Protein AF-A0A955B2U8-F1 (afdb_monomer_lite)

Structure (mmCIF, N/CA/C/O backbone):
data_AF-A0A955B2U8-F1
#
_entry.id   AF-A0A955B2U8-F1
#
loop_
_atom_site.group_PDB
_atom_site.id
_atom_site.type_symbol
_atom_site.label_atom_id
_atom_site.label_alt_id
_atom_site.label_comp_id
_atom_site.label_asym_id
_atom_site.label_entity_id
_atom_site.label_seq_id
_atom_site.pdbx_PDB_ins_code
_atom_site.Cartn_x
_atom_site.Cartn_y
_atom_site.Cartn_z
_atom_site.occupancy
_atom_site.B_iso_or_equiv
_atom_site.auth_seq_id
_atom_site.auth_comp_id
_atom_site.auth_asym_id
_atom_site.auth_atom_id
_atom_site.pdbx_PDB_model_num
ATOM 1 N N . MET A 1 1 ? 12.996 -52.807 93.789 1.00 45.84 1 MET A N 1
ATOM 2 C CA . MET A 1 1 ? 12.465 -53.012 92.423 1.00 45.84 1 MET A CA 1
ATOM 3 C C . MET A 1 1 ? 12.758 -51.736 91.636 1.00 45.84 1 MET A C 1
ATOM 5 O O . MET A 1 1 ? 12.166 -50.708 91.927 1.00 45.84 1 MET A O 1
ATOM 9 N N . VAL A 1 2 ? 13.790 -51.745 90.786 1.00 46.75 2 VAL A N 1
ATOM 10 C CA . VAL A 1 2 ? 14.327 -50.540 90.120 1.00 46.75 2 VAL A CA 1
ATOM 11 C C . VAL A 1 2 ? 13.571 -50.308 88.811 1.00 46.75 2 VAL A C 1
ATOM 13 O O . VAL A 1 2 ? 13.627 -51.140 87.909 1.00 46.75 2 VAL A O 1
ATOM 16 N N . VAL A 1 3 ? 12.854 -49.189 88.710 1.00 49.88 3 VAL A N 1
ATOM 17 C CA . VAL A 1 3 ? 12.154 -48.771 87.487 1.00 49.88 3 VAL A CA 1
ATOM 18 C C . VAL A 1 3 ? 13.165 -48.093 86.555 1.00 49.88 3 VAL A C 1
ATOM 20 O O . VAL A 1 3 ? 13.771 -47.087 86.912 1.00 49.88 3 VAL A O 1
ATOM 23 N N . LYS A 1 4 ? 13.377 -48.662 85.362 1.00 47.41 4 LYS A N 1
ATOM 24 C CA . LYS A 1 4 ? 14.208 -48.076 84.296 1.00 47.41 4 LYS A CA 1
ATOM 25 C C . LYS A 1 4 ? 13.538 -46.816 83.734 1.00 47.41 4 LYS A C 1
ATOM 27 O O . LYS A 1 4 ? 12.459 -46.898 83.152 1.00 47.41 4 LYS A O 1
ATOM 32 N N . SER A 1 5 ? 14.218 -45.677 83.837 1.00 53.38 5 SER A N 1
ATOM 33 C CA . SER A 1 5 ? 13.839 -44.421 83.184 1.00 53.38 5 SER A CA 1
ATOM 34 C C . SER A 1 5 ? 13.936 -44.548 81.660 1.00 53.38 5 SER A C 1
ATOM 36 O O . SER A 1 5 ? 15.003 -44.832 81.114 1.00 53.38 5 SER A O 1
ATOM 38 N N . ARG A 1 6 ? 12.817 -44.342 80.958 1.00 55.38 6 ARG A N 1
ATOM 39 C CA . ARG A 1 6 ? 12.753 -44.337 79.491 1.00 55.38 6 ARG A CA 1
ATOM 40 C C . ARG A 1 6 ? 13.184 -42.952 78.987 1.00 55.38 6 ARG A C 1
ATOM 42 O O . ARG A 1 6 ? 12.561 -41.947 79.312 1.00 55.38 6 ARG A O 1
ATOM 49 N N . LYS A 1 7 ? 14.282 -42.905 78.231 1.00 48.78 7 LYS A N 1
ATOM 50 C CA . LYS A 1 7 ? 14.848 -41.694 77.618 1.00 48.78 7 LYS A CA 1
ATOM 51 C C . LYS A 1 7 ? 13.884 -41.193 76.533 1.00 48.78 7 LYS A C 1
ATOM 53 O O . LYS A 1 7 ? 13.610 -41.916 75.581 1.00 48.78 7 LYS A O 1
ATOM 58 N N . VAL A 1 8 ? 13.339 -39.990 76.701 1.00 57.66 8 VAL A N 1
ATOM 59 C CA . VAL A 1 8 ? 12.491 -39.332 75.696 1.00 57.66 8 VAL A CA 1
ATOM 60 C C . VAL A 1 8 ? 13.412 -38.688 74.660 1.00 57.66 8 VAL A C 1
ATOM 62 O O . VAL A 1 8 ? 14.035 -37.658 74.915 1.00 57.66 8 VAL A O 1
ATOM 65 N N . GLU A 1 9 ? 13.546 -39.338 73.508 1.00 54.94 9 GLU A N 1
ATOM 66 C CA . GLU A 1 9 ? 14.265 -38.825 72.343 1.00 54.94 9 GLU A CA 1
ATOM 67 C C . GLU A 1 9 ? 13.464 -37.660 71.737 1.00 54.94 9 GLU A C 1
ATOM 69 O O . GLU A 1 9 ? 12.376 -37.846 71.192 1.00 54.94 9 GLU A O 1
ATOM 74 N N . ARG A 1 10 ? 13.974 -36.431 71.873 1.00 56.09 10 ARG A N 1
ATOM 75 C CA . ARG A 1 10 ? 13.400 -35.243 71.226 1.00 56.09 10 ARG A CA 1
ATOM 76 C C . ARG A 1 10 ? 13.630 -35.334 69.717 1.00 56.09 10 ARG A C 1
ATOM 78 O O . ARG A 1 10 ? 14.731 -35.055 69.244 1.00 56.09 10 ARG A O 1
ATOM 85 N N . GLN A 1 11 ? 12.589 -35.670 68.961 1.00 56.09 11 GLN A N 1
ATOM 86 C CA . GLN A 1 11 ? 12.578 -35.493 67.510 1.00 56.09 11 GLN A CA 1
ATOM 87 C C . GLN A 1 11 ? 12.687 -33.997 67.178 1.00 56.09 11 GLN A C 1
ATOM 89 O O . GLN A 1 11 ? 11.869 -33.185 67.610 1.00 56.09 11 GLN A O 1
ATOM 94 N N . ARG A 1 12 ? 13.732 -33.625 66.433 1.00 60.53 12 ARG A N 1
ATOM 95 C CA . ARG A 1 12 ? 13.898 -32.279 65.871 1.00 60.53 12 ARG A CA 1
ATOM 96 C C . ARG A 1 12 ? 12.931 -32.125 64.690 1.00 60.53 12 ARG A C 1
ATOM 98 O O . ARG A 1 12 ? 12.912 -33.018 63.843 1.00 60.53 12 ARG A O 1
ATOM 105 N N . PRO A 1 13 ? 12.157 -31.033 64.581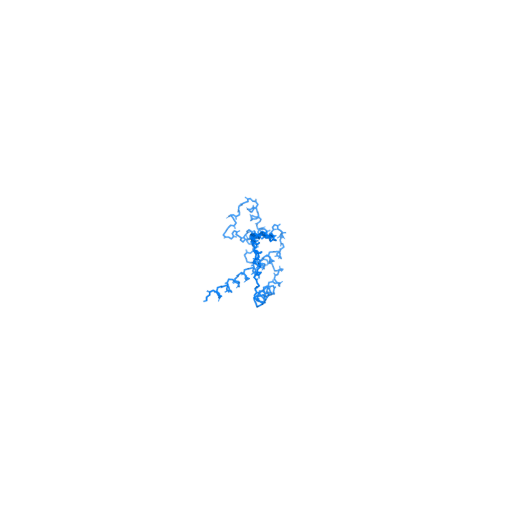 1.00 48.94 13 PRO A N 1
ATOM 106 C CA . PRO A 1 13 ? 11.335 -30.814 63.402 1.00 48.94 13 PRO A CA 1
ATOM 107 C C . PRO A 1 13 ? 12.254 -30.513 62.213 1.00 48.94 13 PRO A C 1
ATOM 109 O O . PRO A 1 13 ? 13.027 -29.556 62.231 1.00 48.94 13 PRO A O 1
ATOM 112 N N . GLY A 1 14 ? 12.202 -31.379 61.201 1.00 54.19 14 GLY A N 1
ATOM 113 C CA . GLY A 1 14 ? 12.894 -31.185 59.935 1.00 54.19 14 GLY A CA 1
ATOM 114 C C . GLY A 1 14 ? 12.415 -29.905 59.258 1.00 54.19 14 GLY A C 1
ATOM 115 O O . GLY A 1 14 ? 11.215 -29.645 59.168 1.00 54.19 14 GLY A O 1
ATOM 116 N N . HIS A 1 15 ? 13.368 -29.105 58.790 1.00 54.88 15 HIS A N 1
ATOM 117 C CA . HIS A 1 15 ? 13.131 -27.971 57.909 1.00 54.88 15 HIS A CA 1
ATOM 118 C C . HIS A 1 15 ? 12.404 -28.478 56.650 1.00 54.88 15 HIS A C 1
ATOM 120 O O . HIS A 1 15 ? 13.027 -29.045 55.754 1.00 54.88 15 HIS A O 1
ATOM 126 N N . ARG A 1 16 ? 11.076 -28.308 56.579 1.00 57.94 16 ARG A N 1
ATOM 127 C CA . ARG A 1 16 ? 10.364 -28.342 55.298 1.00 57.94 16 ARG A CA 1
ATOM 128 C C . ARG A 1 16 ? 10.832 -27.117 54.527 1.00 57.94 16 ARG A C 1
ATOM 130 O O . ARG A 1 16 ? 10.353 -26.016 54.779 1.00 57.94 16 ARG A O 1
ATOM 137 N N . GLN A 1 17 ? 11.791 -27.304 53.627 1.00 60.09 17 GLN A N 1
ATOM 138 C CA . GLN A 1 17 ? 11.981 -26.365 52.533 1.00 60.09 17 GLN A CA 1
ATOM 139 C C . GLN A 1 17 ? 10.663 -26.353 51.759 1.00 60.09 17 GLN A C 1
ATOM 141 O O . GLN A 1 17 ? 10.287 -27.359 51.159 1.00 60.09 17 GLN A O 1
ATOM 146 N N . ALA A 1 18 ? 9.917 -25.255 51.864 1.00 60.12 18 ALA A N 1
ATOM 147 C CA . ALA A 1 18 ? 8.825 -24.988 50.950 1.00 60.12 18 ALA A CA 1
ATOM 148 C C . ALA A 1 18 ? 9.445 -24.944 49.551 1.00 60.12 18 ALA A C 1
ATOM 150 O O . ALA A 1 18 ? 10.296 -24.094 49.279 1.00 60.12 18 ALA A O 1
ATOM 151 N N . SER A 1 19 ? 9.094 -25.907 48.698 1.00 60.94 19 SER A N 1
ATOM 152 C CA . SER A 1 19 ? 9.347 -25.769 47.270 1.00 60.94 19 SER A CA 1
ATOM 153 C C . SER A 1 19 ? 8.713 -24.446 46.841 1.00 60.94 19 SER A C 1
ATOM 155 O O . SER A 1 19 ? 7.552 -24.229 47.191 1.00 60.94 19 SER A O 1
ATOM 157 N N . PRO A 1 20 ? 9.447 -23.539 46.174 1.00 62.16 20 PRO A N 1
ATOM 158 C CA . PRO A 1 20 ? 8.830 -22.333 45.650 1.00 62.16 20 PRO A CA 1
ATOM 159 C C . PRO A 1 20 ? 7.690 -22.767 44.731 1.00 62.16 20 PRO A C 1
ATOM 161 O O . PRO A 1 20 ? 7.882 -23.661 43.900 1.00 62.16 20 PRO A O 1
ATOM 164 N N . ASP A 1 21 ? 6.507 -22.189 44.944 1.00 67.38 21 ASP A N 1
ATOM 165 C CA . ASP A 1 21 ? 5.344 -22.432 44.098 1.00 67.38 21 ASP A CA 1
ATOM 166 C C . ASP A 1 21 ? 5.767 -22.298 42.627 1.00 67.38 21 ASP A C 1
ATOM 168 O O . ASP A 1 21 ? 6.588 -21.423 42.312 1.00 67.38 21 ASP A O 1
ATOM 172 N N . PRO A 1 22 ? 5.272 -23.162 41.719 1.00 63.59 22 PRO A N 1
ATOM 173 C CA . PRO A 1 22 ? 5.552 -23.010 40.303 1.00 63.59 22 PRO A CA 1
ATOM 174 C C . PRO A 1 22 ? 5.171 -21.583 39.929 1.00 63.59 22 PRO A C 1
ATOM 176 O O . PRO A 1 22 ? 4.014 -21.204 40.089 1.00 63.59 22 PRO A O 1
ATOM 179 N N . VAL A 1 23 ? 6.154 -20.790 39.494 1.00 64.75 23 VAL A N 1
ATOM 180 C CA . VAL A 1 23 ? 5.918 -19.461 38.935 1.00 64.75 23 VAL A CA 1
ATOM 181 C C . VAL A 1 23 ? 4.896 -19.672 37.835 1.00 64.75 23 VAL A C 1
ATOM 183 O O . VAL A 1 23 ? 5.213 -20.260 36.799 1.00 64.75 23 VAL A O 1
ATOM 186 N N . GLU A 1 24 ? 3.653 -19.294 38.117 1.00 62.84 24 GLU A N 1
ATOM 187 C CA . GLU A 1 24 ? 2.554 -19.376 37.179 1.00 62.84 24 GLU A CA 1
ATOM 188 C C . GLU A 1 24 ? 2.995 -18.522 35.997 1.00 62.84 24 GLU A C 1
ATOM 190 O O . GLU A 1 24 ? 3.103 -17.298 36.092 1.00 62.84 24 GLU A O 1
ATOM 195 N N . VAL A 1 25 ? 3.417 -19.191 34.923 1.00 65.00 25 VAL A N 1
ATOM 196 C CA . VAL A 1 25 ? 3.854 -18.539 33.697 1.00 65.00 25 VAL A CA 1
ATOM 197 C C . VAL A 1 25 ? 2.609 -17.841 33.193 1.00 65.00 25 VAL A C 1
ATOM 199 O O . VAL A 1 25 ? 1.753 -18.490 32.595 1.00 65.00 25 VAL A O 1
ATOM 202 N N . VAL A 1 26 ? 2.482 -16.553 33.534 1.00 64.19 26 VAL A N 1
ATOM 203 C CA . VAL A 1 26 ? 1.370 -15.681 33.163 1.00 64.19 26 VAL A CA 1
ATOM 204 C C . VAL A 1 26 ? 1.136 -15.913 31.685 1.00 64.19 26 VAL A C 1
ATOM 206 O O . VAL A 1 26 ? 1.956 -15.536 30.843 1.00 64.19 26 VAL A O 1
ATOM 209 N N . GLY A 1 27 ? 0.067 -16.655 31.394 1.00 55.91 27 GLY A N 1
ATOM 210 C CA . GLY A 1 27 ? -0.223 -17.117 30.055 1.00 55.91 27 GLY A CA 1
ATOM 211 C C . GLY A 1 27 ? -0.245 -15.904 29.145 1.00 55.91 27 GLY A C 1
ATOM 212 O O . GLY A 1 27 ? -0.937 -14.928 29.430 1.00 55.91 27 GLY A O 1
ATOM 213 N N . SER A 1 28 ? 0.545 -15.959 28.073 1.00 59.97 28 SER A N 1
ATOM 214 C CA . SER A 1 28 ? 0.498 -15.000 26.975 1.00 59.97 28 SER A CA 1
ATOM 215 C C . SER A 1 28 ? -0.934 -14.966 26.438 1.00 59.97 28 SER A C 1
ATOM 217 O O . SER A 1 28 ? -1.325 -15.761 25.580 1.00 59.97 28 SER A O 1
ATOM 219 N N . ALA A 1 29 ? -1.756 -14.086 27.004 1.00 59.84 29 ALA A N 1
ATOM 220 C CA . ALA A 1 29 ? -3.099 -13.845 26.531 1.00 59.84 29 ALA A CA 1
ATOM 221 C C . ALA A 1 29 ? -2.949 -13.212 25.150 1.00 59.84 29 ALA A C 1
ATOM 223 O O . ALA A 1 29 ? -2.589 -12.040 25.021 1.00 59.84 29 ALA A O 1
ATOM 224 N N . LYS A 1 30 ? -3.164 -14.010 24.097 1.00 57.62 30 LYS A N 1
ATOM 225 C CA . LYS A 1 30 ? -3.216 -13.490 22.731 1.00 57.62 30 LYS A CA 1
ATOM 226 C C . LYS A 1 30 ? -4.255 -12.368 22.723 1.00 57.62 30 LYS A C 1
ATOM 228 O O . LYS A 1 30 ? -5.380 -12.622 23.159 1.00 57.62 30 LYS A O 1
ATOM 233 N N . PRO A 1 31 ? -3.925 -11.157 22.248 1.00 58.62 31 PRO A N 1
ATOM 234 C CA . PRO A 1 31 ? -4.892 -10.073 22.209 1.00 58.62 31 PRO A CA 1
ATOM 235 C C . PRO A 1 31 ? -6.039 -10.484 21.282 1.00 58.62 31 PRO A C 1
ATOM 237 O O . PRO A 1 31 ? -5.912 -10.468 20.057 1.00 58.62 31 PRO A O 1
ATOM 240 N N . HIS A 1 32 ? -7.159 -10.911 21.863 1.00 66.25 32 HIS A N 1
ATOM 241 C CA . HIS A 1 32 ? -8.346 -11.268 21.105 1.00 66.25 32 HIS A CA 1
ATOM 242 C C . HIS A 1 32 ? -9.058 -9.970 20.733 1.00 66.25 32 HIS A C 1
ATOM 244 O O . HIS A 1 32 ? -9.784 -9.382 21.535 1.00 66.25 32 HIS A O 1
ATOM 250 N N . ARG A 1 33 ? -8.798 -9.478 19.515 1.00 79.25 33 ARG A N 1
ATOM 251 C CA . ARG A 1 33 ? -9.581 -8.385 18.926 1.00 79.25 33 ARG A CA 1
ATOM 252 C C . ARG A 1 33 ? -11.052 -8.812 18.887 1.00 79.25 33 ARG A C 1
ATOM 254 O O . ARG A 1 33 ? -11.350 -9.971 18.606 1.00 79.25 33 ARG A O 1
ATOM 261 N N . SER A 1 34 ? -11.965 -7.886 19.169 1.00 85.69 34 SER A N 1
ATOM 262 C CA . SER A 1 34 ? -13.398 -8.191 19.205 1.00 85.69 34 SER A CA 1
ATOM 263 C C . SER A 1 34 ? -13.898 -8.700 17.846 1.00 85.69 34 SER A C 1
ATOM 265 O O . SER A 1 34 ? -13.395 -8.298 16.794 1.00 85.69 34 SER A O 1
ATOM 267 N N . LYS A 1 35 ? -14.934 -9.552 17.851 1.00 87.56 35 LYS A N 1
ATOM 268 C CA . LYS A 1 35 ? -15.570 -10.041 16.611 1.00 87.56 35 LYS A CA 1
ATOM 269 C C . LYS A 1 35 ? -16.013 -8.893 15.696 1.00 87.56 35 LYS A C 1
ATOM 271 O O . LYS A 1 35 ? -15.873 -8.992 14.486 1.00 87.56 35 LYS A O 1
ATOM 276 N N . ALA A 1 36 ? -16.495 -7.788 16.269 1.00 83.94 36 ALA A N 1
ATOM 277 C CA . ALA A 1 36 ? -16.875 -6.596 15.513 1.00 83.94 36 ALA A CA 1
ATOM 278 C C . ALA A 1 36 ? -15.685 -5.995 14.746 1.00 83.94 36 ALA A C 1
ATOM 280 O O . ALA A 1 36 ? -15.806 -5.718 13.559 1.00 83.94 36 ALA A O 1
ATOM 281 N N . TRP A 1 37 ? -14.517 -5.860 15.384 1.00 88.31 37 TRP A N 1
ATOM 282 C CA . TRP A 1 37 ? -13.303 -5.363 14.725 1.00 88.31 37 TRP A CA 1
ATOM 283 C C . TRP A 1 37 ? -12.905 -6.233 13.523 1.00 88.31 37 TRP A C 1
ATOM 285 O O . TRP A 1 37 ? -12.577 -5.704 12.463 1.00 88.31 37 TRP A O 1
ATOM 295 N N . GLN A 1 38 ? -13.002 -7.560 13.656 1.00 89.00 38 GLN A N 1
ATOM 296 C CA . GLN A 1 38 ? -12.713 -8.493 12.560 1.00 89.00 38 GLN A CA 1
ATOM 297 C C . GLN A 1 38 ? -13.671 -8.304 11.375 1.00 89.00 38 GLN A C 1
ATOM 299 O O . GLN A 1 38 ? -13.224 -8.285 10.230 1.00 89.00 38 GLN A O 1
ATOM 304 N N . TRP A 1 39 ? -14.968 -8.109 11.642 1.00 91.88 39 TRP A N 1
ATOM 305 C CA . TRP A 1 39 ? -15.962 -7.835 10.602 1.00 91.88 39 TRP A CA 1
ATOM 306 C C . TRP A 1 39 ? -15.708 -6.514 9.877 1.00 91.88 39 TRP A C 1
ATOM 308 O O . TRP A 1 39 ? -15.789 -6.483 8.652 1.00 91.88 39 TRP A O 1
ATOM 318 N N . HIS A 1 40 ? -15.346 -5.445 10.592 1.00 88.81 40 HIS A N 1
ATOM 319 C CA . HIS A 1 40 ? -15.013 -4.166 9.957 1.00 88.81 40 HIS A CA 1
ATOM 320 C C . HIS A 1 40 ? -13.796 -4.287 9.035 1.00 88.81 40 HIS A C 1
ATOM 322 O O . HIS A 1 40 ? -13.839 -3.806 7.905 1.00 88.81 40 HIS A O 1
ATOM 328 N N . VAL A 1 41 ? -12.741 -4.980 9.477 1.00 88.69 41 VAL A N 1
ATOM 329 C CA . VAL A 1 41 ? -11.563 -5.242 8.636 1.00 88.69 41 VAL A CA 1
ATOM 330 C C . VAL A 1 41 ? -11.945 -6.070 7.409 1.00 88.69 41 VAL A C 1
ATOM 332 O O . VAL A 1 41 ? -11.570 -5.710 6.298 1.00 88.69 41 VAL A O 1
ATOM 335 N N . ALA A 1 42 ? -12.730 -7.137 7.574 1.00 89.00 42 ALA A N 1
ATOM 336 C CA . ALA A 1 42 ? -13.171 -7.962 6.450 1.00 89.00 42 ALA A CA 1
ATOM 337 C C . ALA A 1 42 ? -13.996 -7.159 5.430 1.00 89.00 42 ALA A C 1
ATOM 339 O O . ALA A 1 42 ? -13.737 -7.244 4.231 1.00 89.00 42 ALA A O 1
ATOM 340 N N . LEU A 1 43 ? -14.941 -6.338 5.896 1.00 91.06 43 LEU A N 1
ATOM 341 C CA . LEU A 1 43 ? -15.745 -5.467 5.035 1.00 91.06 43 LEU A CA 1
ATOM 342 C C . LEU A 1 43 ? -14.884 -4.442 4.292 1.00 91.06 43 LEU A C 1
ATOM 344 O O . LEU A 1 43 ? -15.096 -4.237 3.100 1.00 91.06 43 LEU A O 1
ATOM 348 N N . LEU A 1 44 ? -13.892 -3.844 4.959 1.00 89.50 44 LEU A N 1
ATOM 349 C CA . LEU A 1 44 ? -12.944 -2.925 4.322 1.00 89.50 44 LEU A CA 1
ATOM 350 C C . LEU A 1 44 ? -12.149 -3.618 3.212 1.00 89.50 44 LEU A C 1
ATOM 352 O O . LEU A 1 44 ? -12.048 -3.084 2.111 1.00 89.50 44 LEU A O 1
ATOM 356 N N . LEU A 1 45 ? -11.626 -4.818 3.471 1.00 88.88 45 LEU A N 1
ATOM 357 C CA . LEU A 1 45 ? -10.870 -5.577 2.473 1.00 88.88 45 LEU A CA 1
ATOM 358 C C . LEU A 1 45 ? -11.741 -5.973 1.274 1.00 88.88 45 LEU A C 1
ATOM 360 O O . LEU A 1 45 ? -11.296 -5.843 0.135 1.00 88.88 45 LEU A O 1
ATOM 364 N N . ILE A 1 46 ? -12.987 -6.396 1.514 1.00 88.06 46 ILE A N 1
ATOM 365 C CA . ILE A 1 46 ? -13.949 -6.722 0.451 1.00 88.06 46 ILE A CA 1
ATOM 366 C C . ILE A 1 46 ? -14.290 -5.476 -0.367 1.00 88.06 46 ILE A C 1
ATOM 368 O O . ILE A 1 46 ? -14.285 -5.543 -1.591 1.00 88.06 46 ILE A O 1
ATOM 372 N N . ALA A 1 47 ? -14.556 -4.340 0.281 1.00 86.00 47 ALA A N 1
ATOM 373 C CA . ALA A 1 47 ? -14.883 -3.096 -0.408 1.00 86.00 47 ALA A CA 1
ATOM 374 C C . ALA A 1 47 ? -13.720 -2.623 -1.291 1.00 86.00 47 ALA A C 1
ATOM 376 O O . ALA A 1 47 ? -13.930 -2.306 -2.458 1.00 86.00 47 ALA A O 1
ATOM 377 N N . ILE A 1 48 ? -12.489 -2.642 -0.770 1.00 85.25 48 ILE A N 1
ATOM 378 C CA . ILE A 1 48 ? -11.292 -2.290 -1.547 1.00 85.25 48 ILE A CA 1
ATOM 379 C C . ILE A 1 48 ? -11.111 -3.272 -2.710 1.00 85.25 48 ILE A C 1
ATOM 381 O O . ILE A 1 48 ? -10.914 -2.844 -3.844 1.00 85.25 48 ILE A O 1
ATOM 385 N N . GLY A 1 49 ? -11.243 -4.577 -2.459 1.00 82.75 49 GLY A N 1
ATOM 386 C CA . GLY A 1 49 ? -11.166 -5.598 -3.503 1.00 82.75 49 GLY A CA 1
ATOM 387 C C . GLY A 1 49 ? -12.230 -5.425 -4.590 1.00 82.75 49 GLY A C 1
ATOM 388 O O . GLY A 1 49 ? -11.920 -5.563 -5.767 1.00 82.75 49 GLY A O 1
ATOM 389 N N . ALA A 1 50 ? -13.462 -5.066 -4.228 1.00 82.88 50 ALA A N 1
ATOM 390 C CA . ALA A 1 50 ? -14.549 -4.835 -5.178 1.00 82.88 50 ALA A CA 1
ATOM 391 C C . ALA A 1 50 ? -14.349 -3.553 -6.002 1.00 82.88 50 ALA A C 1
ATOM 393 O O . ALA A 1 50 ? -14.633 -3.548 -7.197 1.00 82.88 50 ALA A O 1
ATOM 394 N N . ILE A 1 51 ? -13.840 -2.484 -5.381 1.00 81.00 51 ILE A N 1
ATOM 395 C CA . ILE A 1 51 ? -13.571 -1.210 -6.062 1.00 81.00 51 ILE A CA 1
ATOM 396 C C . ILE A 1 51 ? -12.409 -1.362 -7.041 1.00 81.00 51 ILE A C 1
ATOM 398 O O . ILE A 1 51 ? -12.518 -0.906 -8.171 1.00 81.00 51 ILE A O 1
ATOM 402 N N . TYR A 1 52 ? -11.313 -2.005 -6.631 1.00 76.25 52 TYR A N 1
ATOM 403 C CA . TYR A 1 52 ? -10.089 -2.067 -7.436 1.00 76.25 52 TYR A CA 1
ATOM 404 C C . TYR A 1 52 ? -9.963 -3.330 -8.297 1.00 76.25 52 TYR A C 1
ATOM 406 O O . TYR A 1 52 ? -9.218 -3.327 -9.275 1.00 76.25 52 TYR A O 1
ATOM 414 N N . GLY A 1 53 ? -10.700 -4.400 -7.990 1.00 74.88 53 GLY A N 1
ATOM 415 C CA . GLY A 1 53 ? -10.609 -5.678 -8.703 1.00 74.88 53 GLY A CA 1
ATOM 416 C C . GLY A 1 53 ? -11.012 -5.596 -10.176 1.00 74.88 53 GLY A C 1
ATOM 417 O O . GLY A 1 53 ? -10.468 -6.327 -10.996 1.00 74.88 53 GLY A O 1
ATOM 418 N N . GLY A 1 54 ? -11.909 -4.672 -10.534 1.00 77.88 54 GLY A N 1
ATOM 419 C CA . GLY A 1 54 ? -12.308 -4.439 -11.927 1.00 77.88 54 GLY A CA 1
ATOM 420 C C . GLY A 1 54 ? -11.298 -3.640 -12.758 1.00 77.88 54 GLY A C 1
ATOM 421 O O . GLY A 1 54 ? -11.443 -3.573 -13.974 1.00 77.88 54 GLY A O 1
ATOM 422 N N . PHE A 1 55 ? -10.285 -3.039 -12.126 1.00 74.44 55 PHE A N 1
ATOM 423 C CA . PHE A 1 55 ? -9.355 -2.109 -12.777 1.00 74.44 55 PHE A CA 1
ATOM 424 C C . PHE A 1 55 ? -7.936 -2.671 -12.920 1.00 74.44 55 PHE A C 1
ATOM 426 O O . PHE A 1 55 ? -7.042 -1.967 -13.380 1.00 74.44 55 PHE A O 1
ATOM 433 N N . LEU A 1 56 ? -7.723 -3.943 -12.572 1.00 76.31 56 LEU A N 1
ATOM 434 C CA . LEU A 1 56 ? -6.398 -4.568 -12.597 1.00 76.31 56 LEU A CA 1
ATOM 435 C C . LEU A 1 56 ? -5.763 -4.608 -13.996 1.00 76.31 56 LEU A C 1
ATOM 437 O O . LEU A 1 56 ? -4.545 -4.535 -14.095 1.00 76.31 56 LEU A O 1
ATOM 441 N N . ASP A 1 57 ? -6.570 -4.657 -15.057 1.00 73.88 57 ASP A N 1
ATOM 442 C CA . ASP A 1 57 ? -6.096 -4.648 -16.451 1.00 73.88 57 ASP A CA 1
ATOM 443 C C . ASP A 1 57 ? -6.131 -3.251 -17.091 1.00 73.88 57 ASP A C 1
ATOM 445 O O . ASP A 1 57 ? -5.885 -3.102 -18.291 1.00 73.88 57 ASP A O 1
ATOM 449 N N . THR A 1 58 ? -6.460 -2.203 -16.326 1.00 74.56 58 THR A N 1
ATOM 450 C CA . THR A 1 58 ? -6.497 -0.853 -16.897 1.00 74.56 58 THR A CA 1
ATOM 451 C C . THR A 1 58 ? -5.092 -0.317 -17.146 1.00 74.56 58 THR A C 1
ATOM 453 O O . THR A 1 58 ? -4.226 -0.447 -16.277 1.00 74.56 58 THR A O 1
ATOM 456 N N . PRO A 1 59 ? -4.845 0.290 -18.323 1.00 73.62 59 PRO A N 1
ATOM 457 C CA . PRO A 1 59 ? -3.545 0.854 -18.644 1.00 73.62 59 PRO A CA 1
ATOM 458 C C . PRO A 1 59 ? -3.216 2.020 -17.712 1.00 73.62 59 PRO A C 1
ATOM 460 O O . PRO A 1 59 ? -4.090 2.635 -17.110 1.00 73.62 59 PRO A O 1
ATOM 463 N N . PHE A 1 60 ? -1.932 2.338 -17.645 1.00 69.69 60 PHE A N 1
ATOM 464 C CA . PHE A 1 60 ? -1.378 3.474 -16.924 1.00 69.69 60 PHE A CA 1
ATOM 465 C C . PHE A 1 60 ? -1.984 4.818 -17.368 1.00 69.69 60 PHE A C 1
ATOM 467 O O . PHE A 1 60 ? -2.076 5.110 -18.568 1.00 69.69 60 PHE A O 1
ATOM 474 N N . VAL A 1 61 ? -2.378 5.656 -16.406 1.00 68.38 61 VAL A N 1
ATOM 475 C CA . VAL A 1 61 ? -3.097 6.922 -16.642 1.00 68.38 61 VAL A CA 1
ATOM 476 C C . VAL A 1 61 ? -2.404 8.063 -15.895 1.00 68.38 61 VAL A C 1
ATOM 478 O O . VAL A 1 61 ? -1.982 7.902 -14.762 1.00 68.38 61 VAL A O 1
ATOM 481 N N . PHE A 1 62 ? -2.321 9.241 -16.524 1.00 58.19 62 PHE A N 1
ATOM 482 C CA . PHE A 1 62 ? -1.801 10.491 -15.945 1.00 58.19 62 PHE A CA 1
ATOM 483 C C . PHE A 1 62 ? -0.345 10.444 -15.428 1.00 58.19 62 PHE A C 1
ATOM 485 O O . PHE A 1 62 ? 0.548 10.915 -16.132 1.00 58.19 62 PHE A O 1
ATOM 492 N N . ASP A 1 63 ? -0.084 9.946 -14.217 1.00 60.66 63 ASP A N 1
ATOM 493 C CA . ASP A 1 63 ? 1.202 10.066 -13.507 1.00 60.66 63 ASP A CA 1
ATOM 494 C C . ASP A 1 63 ? 2.147 8.861 -13.651 1.00 60.66 63 ASP A C 1
ATOM 496 O O . ASP A 1 63 ? 3.311 8.910 -13.234 1.00 60.66 63 ASP A O 1
ATOM 500 N N . ASP A 1 64 ? 1.677 7.823 -14.330 1.00 63.59 64 ASP A N 1
ATOM 501 C CA . ASP A 1 64 ? 2.431 6.608 -14.630 1.00 63.59 64 ASP A CA 1
ATOM 502 C C . ASP A 1 64 ? 3.356 6.760 -15.858 1.00 63.59 64 ASP A C 1
ATOM 504 O O . ASP A 1 64 ? 4.454 6.196 -15.921 1.00 63.59 64 ASP A O 1
ATOM 508 N N . TRP A 1 65 ? 2.955 7.589 -16.829 1.00 55.91 65 TRP A N 1
ATOM 509 C CA . TRP A 1 65 ? 3.653 7.746 -18.113 1.00 55.91 65 TRP A CA 1
ATOM 510 C C . TRP A 1 65 ? 5.061 8.332 -17.985 1.00 55.91 65 TRP A C 1
ATOM 512 O O . TRP A 1 65 ? 5.916 8.017 -18.805 1.00 55.91 65 TRP A O 1
ATOM 522 N N . GLY A 1 66 ? 5.314 9.159 -16.966 1.00 55.56 66 GLY A N 1
ATOM 523 C CA . GLY A 1 66 ? 6.610 9.811 -16.747 1.00 55.56 66 GLY A CA 1
ATOM 524 C C . GLY A 1 66 ? 7.626 8.972 -15.966 1.00 55.56 66 GLY A C 1
ATOM 525 O O . GLY A 1 66 ? 8.804 9.320 -15.937 1.00 55.56 66 GLY A O 1
ATOM 526 N N . HIS A 1 67 ? 7.194 7.885 -15.316 1.00 54.34 67 HIS A N 1
ATOM 527 C CA . HIS A 1 67 ? 8.041 7.120 -14.391 1.00 54.34 67 HIS A CA 1
ATOM 528 C C . HIS A 1 67 ? 8.395 5.714 -14.883 1.00 54.34 67 HIS A C 1
ATOM 530 O O . HIS A 1 67 ? 9.426 5.185 -14.462 1.00 54.34 67 HIS A O 1
ATOM 536 N N . LEU A 1 68 ? 7.569 5.132 -15.758 1.00 55.00 68 LEU A N 1
ATOM 537 C CA . LEU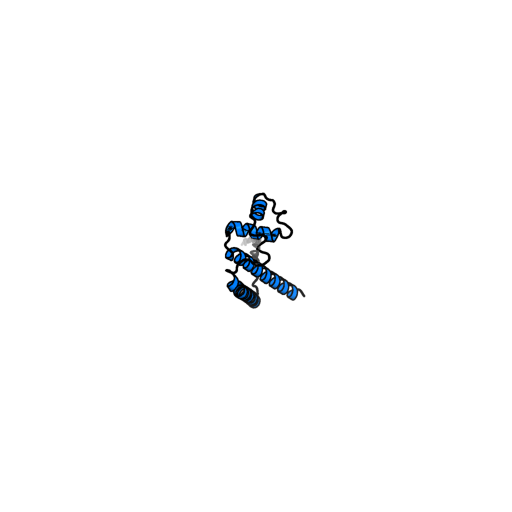 A 1 68 ? 7.702 3.747 -16.228 1.00 55.00 68 LEU A CA 1
ATOM 538 C C . LEU A 1 68 ? 8.389 3.620 -17.590 1.00 55.00 68 LEU A C 1
ATOM 540 O O . LEU A 1 68 ? 9.020 2.606 -17.863 1.00 55.00 68 LEU A O 1
ATOM 544 N N . THR A 1 69 ? 8.293 4.641 -18.441 1.00 50.69 69 THR A N 1
ATOM 545 C CA . THR A 1 69 ? 8.747 4.554 -19.839 1.00 50.69 69 THR A CA 1
ATOM 546 C C . THR A 1 69 ? 10.235 4.800 -20.033 1.00 50.69 69 THR A C 1
ATOM 548 O O . THR A 1 69 ? 10.786 4.375 -21.045 1.00 50.69 69 THR A O 1
ATOM 551 N N . ASP A 1 70 ? 10.911 5.434 -19.077 1.00 55.31 70 ASP A N 1
ATOM 552 C CA . ASP A 1 70 ? 12.325 5.740 -19.226 1.00 55.31 70 ASP A CA 1
ATOM 553 C C . ASP A 1 70 ? 13.128 4.890 -18.244 1.00 55.31 70 ASP A C 1
ATOM 555 O O . ASP A 1 70 ? 13.190 5.173 -17.043 1.00 55.31 70 ASP A O 1
ATOM 559 N N . GLY A 1 71 ? 13.780 3.834 -18.745 1.00 60.19 71 GLY A N 1
ATOM 560 C CA . GLY A 1 71 ? 14.670 2.946 -17.977 1.00 60.19 71 GLY A CA 1
ATOM 561 C C . GLY A 1 71 ? 15.790 3.667 -17.202 1.00 60.19 71 GLY A C 1
ATOM 562 O O . GLY A 1 71 ? 16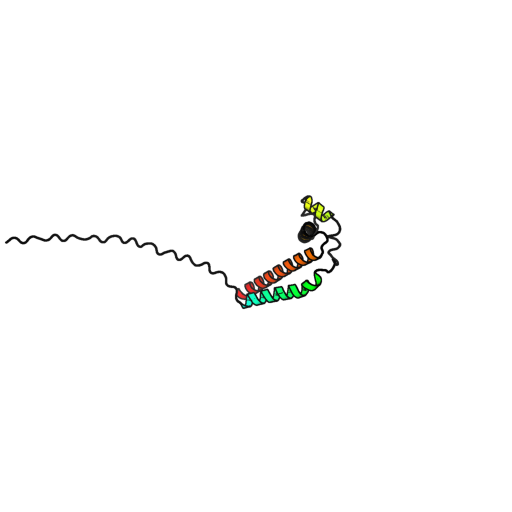.587 3.025 -16.521 1.00 60.19 71 GLY A O 1
ATOM 563 N N . ALA A 1 72 ? 15.854 4.996 -17.275 1.00 68.81 72 ALA A N 1
ATOM 564 C CA . ALA A 1 72 ? 16.575 5.902 -16.398 1.00 68.81 72 ALA A CA 1
ATOM 565 C C . ALA A 1 72 ? 16.302 5.679 -14.897 1.00 68.81 72 ALA A C 1
ATOM 567 O O . ALA A 1 72 ? 17.255 5.689 -14.119 1.00 68.81 72 ALA A O 1
ATOM 568 N N . ASN A 1 73 ? 15.055 5.448 -14.463 1.00 68.31 73 ASN A N 1
ATOM 569 C CA . ASN A 1 73 ? 14.772 5.210 -13.035 1.00 68.31 73 ASN A CA 1
ATOM 570 C C . ASN A 1 73 ? 15.335 3.866 -12.553 1.00 68.31 73 ASN A C 1
ATOM 572 O O . ASN A 1 73 ? 15.911 3.790 -11.468 1.00 68.31 73 ASN A O 1
ATOM 576 N N . LEU A 1 74 ? 15.242 2.826 -13.388 1.00 66.75 74 LEU A N 1
ATOM 577 C CA . LEU A 1 74 ? 15.830 1.519 -13.097 1.00 66.75 74 LEU A CA 1
ATOM 578 C C . LEU A 1 74 ? 17.364 1.584 -13.085 1.00 66.75 74 LEU A C 1
ATOM 580 O O . LEU A 1 74 ? 17.983 1.045 -12.174 1.00 66.75 74 LEU A O 1
ATOM 584 N N . ARG A 1 75 ? 17.983 2.301 -14.034 1.00 70.12 75 ARG A N 1
ATOM 585 C CA . ARG A 1 75 ? 19.442 2.528 -14.040 1.00 70.12 75 ARG A CA 1
ATOM 586 C C . ARG A 1 75 ? 19.902 3.260 -12.784 1.00 70.12 75 ARG A C 1
ATOM 588 O O . ARG A 1 75 ? 20.792 2.775 -12.102 1.00 70.12 75 ARG A O 1
ATOM 595 N N . LYS A 1 76 ? 19.226 4.348 -12.399 1.00 71.88 76 LYS A N 1
ATOM 596 C CA . LYS A 1 76 ? 19.512 5.063 -11.142 1.00 71.88 76 LYS A CA 1
ATOM 597 C C . LYS A 1 76 ? 19.377 4.161 -9.914 1.00 71.88 76 LYS A C 1
ATOM 599 O O . LYS A 1 76 ? 20.169 4.295 -8.986 1.00 71.88 76 LYS A O 1
ATOM 604 N N . LEU A 1 77 ? 18.403 3.246 -9.899 1.00 71.88 77 LEU A N 1
ATOM 605 C CA . LEU A 1 77 ? 18.263 2.256 -8.831 1.00 71.88 77 LEU A CA 1
ATOM 606 C C . LEU A 1 77 ? 19.449 1.278 -8.804 1.00 71.88 77 LEU A C 1
ATOM 608 O O . LEU A 1 77 ? 20.023 1.061 -7.739 1.00 71.88 77 LEU A O 1
ATOM 612 N N . MET A 1 78 ? 19.832 0.723 -9.958 1.00 72.31 78 MET A N 1
ATOM 613 C CA . MET A 1 78 ? 20.973 -0.195 -10.087 1.00 72.31 78 MET A CA 1
ATOM 614 C C . MET A 1 78 ? 22.306 0.469 -9.717 1.00 72.31 78 MET A C 1
ATOM 616 O O . MET A 1 78 ? 23.161 -0.173 -9.112 1.00 72.31 78 MET A O 1
ATOM 620 N N . ASP A 1 79 ? 22.442 1.763 -9.999 1.00 79.56 79 ASP A N 1
ATOM 621 C CA . ASP A 1 79 ? 23.616 2.575 -9.667 1.00 79.56 79 ASP A CA 1
ATOM 622 C C . ASP A 1 79 ? 23.609 3.072 -8.202 1.00 79.56 79 ASP A C 1
ATOM 624 O O . ASP A 1 79 ? 24.460 3.867 -7.801 1.00 79.56 79 ASP A O 1
ATOM 628 N N . GLY A 1 80 ? 22.635 2.647 -7.385 1.00 76.00 80 GLY A N 1
ATOM 629 C CA . GLY A 1 80 ? 22.517 3.025 -5.971 1.00 76.00 80 GLY A CA 1
ATOM 630 C C . GLY A 1 80 ? 22.062 4.470 -5.731 1.00 76.00 80 GLY A C 1
ATOM 631 O O . GLY A 1 80 ? 22.056 4.949 -4.596 1.00 76.00 80 GLY A O 1
ATOM 632 N N . GLN A 1 81 ? 21.632 5.178 -6.774 1.00 78.62 81 GLN A N 1
ATOM 633 C CA . GLN A 1 81 ? 21.203 6.576 -6.731 1.00 78.62 81 GLN A CA 1
ATOM 634 C C . GLN A 1 81 ? 19.718 6.725 -6.362 1.00 78.62 81 GLN A C 1
ATOM 636 O O . GLN A 1 81 ? 18.983 7.509 -6.966 1.00 78.62 81 GLN A O 1
ATOM 641 N N . VAL A 1 82 ? 19.270 5.992 -5.340 1.00 71.50 82 VAL A N 1
ATOM 642 C CA . VAL A 1 82 ? 17.861 5.947 -4.900 1.00 71.50 82 VAL A CA 1
ATOM 643 C C . VAL A 1 82 ? 17.331 7.338 -4.527 1.00 71.50 82 VAL A C 1
ATOM 645 O O . VAL A 1 82 ? 16.181 7.676 -4.797 1.00 71.50 82 VAL A O 1
ATOM 648 N N . TRP A 1 83 ? 18.192 8.193 -3.976 1.00 72.50 83 TRP A N 1
ATOM 649 C CA . TRP A 1 83 ? 17.854 9.568 -3.598 1.00 72.50 83 TRP A CA 1
ATOM 650 C C . TRP A 1 83 ? 17.696 10.521 -4.797 1.00 72.50 83 TRP A C 1
ATOM 652 O O . TRP A 1 83 ? 17.103 11.586 -4.654 1.00 72.50 83 TRP A O 1
ATOM 662 N N . ASN A 1 84 ? 18.156 10.130 -5.993 1.00 72.00 84 ASN A N 1
ATOM 663 C CA . ASN A 1 84 ? 18.051 10.911 -7.237 1.00 72.00 84 ASN A CA 1
ATOM 664 C C . ASN A 1 84 ? 16.847 10.507 -8.109 1.00 72.00 84 ASN A C 1
ATOM 666 O O . ASN A 1 84 ? 16.763 10.871 -9.290 1.00 72.00 84 ASN A O 1
ATOM 670 N N . LEU A 1 85 ? 15.899 9.766 -7.530 1.00 68.94 85 LEU A N 1
ATOM 671 C CA . LEU A 1 85 ? 14.639 9.367 -8.160 1.00 68.94 85 LEU A CA 1
ATOM 672 C C . LEU A 1 85 ? 13.578 10.494 -8.182 1.00 68.94 85 LEU A C 1
ATOM 674 O O . LEU A 1 85 ? 12.418 10.252 -8.517 1.00 68.94 85 LEU A O 1
ATOM 678 N N . GLY A 1 86 ? 13.976 11.727 -7.847 1.00 69.75 86 GLY A N 1
ATOM 679 C CA . GLY A 1 86 ? 13.127 12.919 -7.860 1.00 69.75 86 GLY A CA 1
ATOM 680 C C . GLY A 1 86 ? 12.330 13.123 -6.568 1.00 69.75 86 GLY A C 1
ATOM 681 O O . GLY A 1 86 ? 12.572 12.482 -5.547 1.00 69.75 86 GLY A O 1
ATOM 682 N N . SER A 1 87 ? 11.350 14.030 -6.611 1.00 70.06 87 SER A N 1
ATOM 683 C CA . SER A 1 87 ? 10.516 14.398 -5.453 1.00 70.06 87 SER A CA 1
ATOM 684 C C . SER A 1 87 ? 9.683 13.235 -4.898 1.00 70.06 87 SER A C 1
ATOM 686 O O . SER A 1 87 ? 9.306 13.251 -3.728 1.00 70.06 87 SER A O 1
ATOM 688 N N . ARG A 1 88 ? 9.430 12.203 -5.714 1.00 69.38 88 ARG A N 1
ATOM 689 C CA . ARG A 1 88 ? 8.687 10.984 -5.363 1.00 69.38 88 ARG A CA 1
ATOM 690 C C . ARG A 1 88 ? 9.602 9.764 -5.216 1.00 69.38 88 ARG A C 1
ATOM 692 O O . ARG A 1 88 ? 9.217 8.671 -5.611 1.00 69.38 88 ARG A O 1
ATOM 699 N N . TRP A 1 89 ? 10.791 9.920 -4.630 1.00 68.88 89 TRP A N 1
ATOM 700 C CA . TRP A 1 89 ? 11.794 8.846 -4.542 1.00 68.88 89 TRP A CA 1
ATOM 701 C C . TRP A 1 89 ? 11.243 7.497 -4.042 1.00 68.88 89 TRP A C 1
ATOM 703 O O . TRP A 1 89 ? 11.583 6.460 -4.601 1.00 68.88 89 TRP A O 1
ATOM 713 N N . PHE A 1 90 ? 10.342 7.499 -3.053 1.00 74.00 90 PHE A N 1
ATOM 714 C CA . PHE A 1 90 ? 9.738 6.274 -2.515 1.00 74.00 90 PHE A CA 1
ATOM 715 C C . PHE A 1 90 ? 8.738 5.621 -3.485 1.00 74.00 90 PHE A C 1
ATOM 717 O O . PHE A 1 90 ? 8.715 4.400 -3.644 1.00 74.00 90 PHE A O 1
ATOM 724 N N . GLY A 1 91 ? 7.937 6.439 -4.175 1.00 72.06 91 GLY A N 1
ATOM 725 C CA . GLY A 1 91 ? 7.031 5.966 -5.222 1.00 72.06 91 GLY A CA 1
ATOM 726 C C . GLY A 1 91 ? 7.820 5.403 -6.400 1.00 72.06 91 GLY A C 1
ATOM 727 O O . GLY A 1 91 ? 7.623 4.253 -6.778 1.00 72.06 91 GLY A O 1
ATOM 728 N N . SER A 1 92 ? 8.790 6.166 -6.903 1.00 71.19 92 SER A N 1
ATOM 729 C CA . SER A 1 92 ? 9.688 5.758 -7.987 1.00 71.19 92 SER A CA 1
ATOM 730 C C . SER A 1 92 ? 10.459 4.476 -7.660 1.00 71.19 92 SER A C 1
ATOM 732 O O . SER A 1 92 ? 10.621 3.627 -8.530 1.00 71.19 92 SER A O 1
ATOM 734 N N . LEU A 1 93 ? 10.897 4.299 -6.408 1.00 72.81 93 LEU A N 1
ATOM 735 C CA . LEU A 1 93 ? 11.534 3.064 -5.946 1.00 72.81 93 LEU A CA 1
ATOM 736 C C . LEU A 1 93 ? 10.568 1.877 -6.020 1.00 72.81 93 LEU A C 1
ATOM 738 O O . LEU A 1 93 ? 10.926 0.829 -6.550 1.00 72.81 93 LEU A O 1
ATOM 742 N N . THR A 1 94 ? 9.339 2.049 -5.531 1.00 75.00 94 THR A N 1
ATOM 743 C CA . THR A 1 94 ? 8.300 1.008 -5.574 1.00 75.00 94 THR A CA 1
ATOM 744 C C . THR A 1 94 ? 7.976 0.618 -7.018 1.00 75.00 94 THR A C 1
ATOM 746 O O . THR A 1 94 ? 7.903 -0.569 -7.332 1.00 75.00 94 THR A O 1
ATOM 749 N N . PHE A 1 95 ? 7.865 1.596 -7.921 1.00 73.88 95 PHE A N 1
ATOM 750 C CA . PHE A 1 95 ? 7.670 1.354 -9.352 1.00 73.88 95 PHE A CA 1
ATOM 751 C C . PHE A 1 95 ? 8.866 0.652 -10.003 1.00 73.88 95 PHE A C 1
ATOM 753 O O . PHE A 1 95 ? 8.666 -0.287 -10.767 1.00 73.88 95 PHE A O 1
ATOM 760 N N . ALA A 1 96 ? 10.099 1.051 -9.687 1.00 71.25 96 ALA A N 1
ATOM 761 C CA . ALA A 1 96 ? 11.304 0.436 -10.243 1.00 71.25 96 ALA A CA 1
ATOM 762 C C . ALA A 1 96 ? 11.490 -1.017 -9.774 1.00 71.25 96 ALA A C 1
ATOM 764 O O . ALA A 1 96 ? 11.842 -1.883 -10.573 1.00 71.25 96 ALA A O 1
ATOM 765 N N . VAL A 1 97 ? 11.198 -1.310 -8.502 1.00 72.44 97 VAL A N 1
ATOM 766 C CA . VAL A 1 97 ? 11.191 -2.685 -7.980 1.00 72.44 97 VAL A CA 1
ATOM 767 C C . VAL A 1 97 ? 10.069 -3.500 -8.624 1.00 72.44 97 VAL A C 1
ATOM 769 O O . VAL A 1 97 ? 10.306 -4.630 -9.044 1.00 72.44 97 VAL A O 1
ATOM 772 N N . ASN A 1 98 ? 8.871 -2.929 -8.773 1.00 75.50 98 ASN A N 1
ATOM 773 C CA . ASN A 1 98 ? 7.781 -3.606 -9.473 1.00 75.50 98 ASN A CA 1
ATOM 774 C C . ASN A 1 98 ? 8.125 -3.912 -10.929 1.00 75.50 98 ASN A C 1
ATOM 776 O O . ASN A 1 98 ? 7.850 -5.021 -11.378 1.00 75.50 98 ASN A O 1
ATOM 780 N N . TYR A 1 99 ? 8.785 -2.984 -11.622 1.00 71.62 99 TYR A N 1
ATOM 781 C CA . TYR A 1 99 ? 9.278 -3.184 -12.984 1.00 71.62 99 TYR A CA 1
ATOM 782 C C . TYR A 1 99 ? 10.302 -4.313 -13.062 1.00 71.62 99 TYR A C 1
ATOM 784 O O . TYR A 1 99 ? 10.220 -5.163 -13.943 1.00 71.62 99 TYR A O 1
ATOM 792 N N . ALA A 1 100 ? 11.233 -4.380 -12.108 1.00 69.00 100 ALA A N 1
ATOM 793 C CA . ALA A 1 100 ? 12.223 -5.452 -12.066 1.00 69.00 100 ALA A CA 1
ATOM 794 C C . ALA A 1 100 ? 11.597 -6.849 -11.883 1.00 69.00 100 ALA A C 1
ATOM 796 O O . ALA A 1 100 ? 12.179 -7.835 -12.328 1.00 69.00 100 ALA A O 1
ATOM 797 N N . ILE A 1 101 ? 10.429 -6.942 -11.234 1.00 72.31 101 ILE A N 1
ATOM 798 C CA . ILE A 1 101 ? 9.748 -8.214 -10.942 1.00 72.31 101 ILE A CA 1
ATOM 799 C C . ILE A 1 101 ? 8.714 -8.575 -12.021 1.00 72.31 101 ILE A C 1
ATOM 801 O O . ILE A 1 101 ? 8.616 -9.739 -12.403 1.00 72.31 101 ILE A O 1
ATOM 805 N N . HIS A 1 102 ? 7.940 -7.601 -12.508 1.00 71.50 102 HIS A N 1
ATOM 806 C CA . HIS A 1 102 ? 6.760 -7.827 -13.354 1.00 71.50 102 HIS A CA 1
ATOM 807 C C . HIS A 1 102 ? 6.907 -7.293 -14.790 1.00 71.50 102 HIS A C 1
ATOM 809 O O . HIS A 1 102 ? 6.027 -7.540 -15.619 1.00 71.50 102 HIS A O 1
ATOM 815 N N . GLY A 1 103 ? 8.001 -6.592 -15.106 1.00 72.00 103 GLY A N 1
ATOM 816 C CA . GLY A 1 103 ? 8.211 -5.957 -16.408 1.00 72.00 103 GLY A CA 1
ATOM 817 C C . GLY A 1 103 ? 7.094 -4.969 -16.741 1.00 72.00 103 GLY A C 1
ATOM 818 O O . GLY A 1 103 ? 6.640 -4.227 -15.878 1.00 72.00 103 GLY A O 1
ATOM 819 N N . ASP A 1 104 ? 6.601 -5.007 -17.977 1.00 67.31 104 ASP A N 1
ATOM 820 C CA . ASP A 1 104 ? 5.524 -4.125 -18.456 1.00 67.31 104 ASP A CA 1
ATOM 821 C C . ASP A 1 104 ? 4.110 -4.593 -18.048 1.00 67.31 104 ASP A C 1
ATOM 823 O O . ASP A 1 104 ? 3.106 -4.030 -18.490 1.00 67.31 104 ASP A O 1
ATOM 827 N N . SER A 1 105 ? 3.995 -5.641 -17.222 1.00 75.31 105 SER A N 1
ATOM 828 C CA . SER A 1 105 ? 2.697 -6.147 -16.770 1.00 75.31 105 SER A CA 1
ATOM 829 C C . SER A 1 105 ? 2.049 -5.185 -15.774 1.00 75.31 105 SER A C 1
ATOM 831 O O . SER A 1 105 ? 2.340 -5.206 -14.577 1.00 75.31 105 SER A O 1
ATOM 833 N N . VAL A 1 106 ? 1.120 -4.369 -16.274 1.00 74.88 106 VAL A N 1
ATOM 834 C CA . VAL A 1 106 ? 0.367 -3.350 -15.522 1.00 74.88 106 VAL A CA 1
ATOM 835 C C . VAL A 1 106 ? -0.370 -3.940 -14.305 1.00 74.88 106 VAL A C 1
ATOM 837 O O . VAL A 1 106 ? -0.446 -3.316 -13.246 1.00 74.88 106 VAL A O 1
ATOM 840 N N . VAL A 1 107 ? -0.810 -5.197 -14.409 1.00 77.31 107 VAL A N 1
ATOM 841 C CA . VAL A 1 107 ? -1.502 -5.943 -13.344 1.00 77.31 107 VAL A CA 1
ATOM 842 C C . VAL A 1 107 ? -0.673 -6.028 -12.062 1.00 77.31 107 VAL A C 1
ATOM 844 O O . VAL A 1 107 ? -1.210 -5.869 -10.963 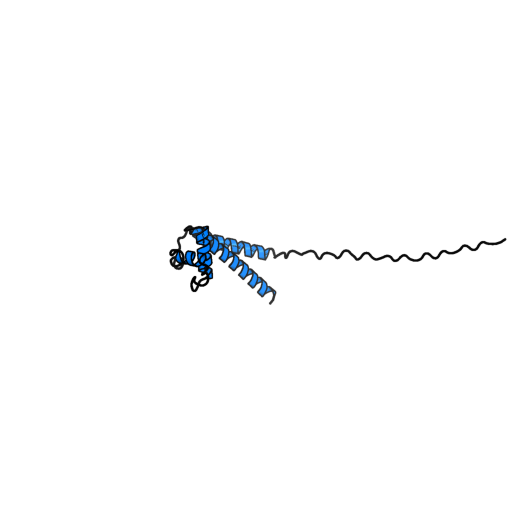1.00 77.31 107 VAL A O 1
ATOM 847 N N . GLY A 1 108 ? 0.642 -6.249 -12.182 1.00 72.88 108 GLY A N 1
ATOM 848 C CA . GLY A 1 108 ? 1.537 -6.362 -11.026 1.00 72.88 108 GLY A CA 1
ATOM 849 C C . GLY A 1 108 ? 1.616 -5.061 -10.224 1.00 72.88 108 GLY A C 1
ATOM 850 O O . GLY A 1 108 ? 1.597 -5.074 -8.993 1.00 72.88 108 GLY A O 1
ATOM 851 N N . TYR A 1 109 ? 1.612 -3.926 -10.919 1.00 76.19 109 TYR A N 1
ATOM 852 C CA . TYR A 1 109 ? 1.622 -2.603 -10.298 1.00 76.19 109 TYR A CA 1
ATOM 853 C C . TYR A 1 109 ? 0.329 -2.314 -9.552 1.00 76.19 109 TYR A C 1
ATOM 855 O O . TYR A 1 109 ? 0.363 -1.872 -8.401 1.00 76.19 109 TYR A O 1
ATOM 863 N N . HIS A 1 110 ? -0.810 -2.618 -10.175 1.00 80.75 110 HIS A N 1
ATOM 864 C CA . HIS A 1 110 ? -2.112 -2.426 -9.546 1.00 80.75 110 HIS A CA 1
ATOM 865 C C . HIS A 1 110 ? -2.290 -3.325 -8.326 1.00 80.75 110 HIS A C 1
ATOM 867 O O . HIS A 1 110 ? -2.773 -2.853 -7.301 1.00 80.75 110 HIS A O 1
ATOM 873 N N . LEU A 1 111 ? -1.820 -4.575 -8.369 1.00 81.62 111 LEU A N 1
ATOM 874 C CA . LEU A 1 111 ? -1.829 -5.472 -7.207 1.00 81.62 111 LEU A CA 1
ATOM 875 C C . LEU A 1 111 ? -1.065 -4.893 -6.012 1.00 81.62 111 LEU A C 1
ATOM 877 O O . LEU A 1 111 ? -1.575 -4.906 -4.889 1.00 81.62 111 LEU A O 1
ATOM 881 N N . VAL A 1 112 ? 0.135 -4.356 -6.240 1.00 82.00 112 VAL A N 1
ATOM 882 C CA . VAL A 1 112 ? 0.926 -3.737 -5.167 1.00 82.00 112 VAL A CA 1
ATOM 883 C C . VAL A 1 112 ? 0.251 -2.476 -4.636 1.00 82.00 112 VAL A C 1
ATOM 885 O O . VAL A 1 112 ? 0.165 -2.303 -3.418 1.00 82.00 112 VAL A O 1
ATOM 888 N N . ASN A 1 113 ? -0.296 -1.633 -5.511 1.00 82.31 113 ASN A N 1
ATOM 889 C CA . ASN A 1 113 ? -1.042 -0.447 -5.092 1.00 82.31 113 ASN A CA 1
ATOM 890 C C . ASN A 1 113 ? -2.265 -0.823 -4.241 1.00 82.31 113 ASN A C 1
ATOM 892 O O . ASN A 1 113 ? -2.473 -0.252 -3.170 1.00 82.31 113 ASN A O 1
ATOM 896 N N . VAL A 1 114 ? -3.034 -1.832 -4.6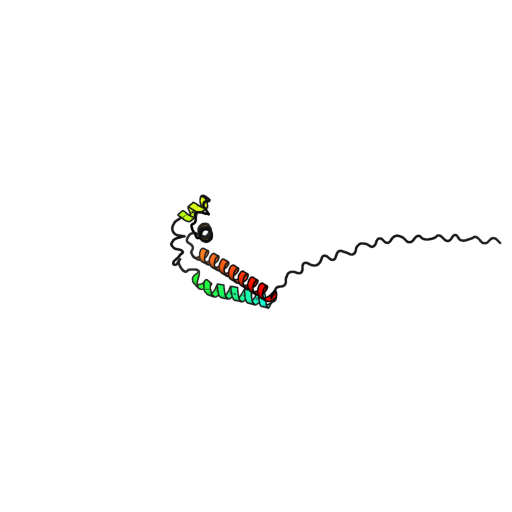58 1.00 83.06 114 VAL A N 1
ATOM 897 C CA . VAL A 1 114 ? -4.181 -2.355 -3.900 1.00 83.06 114 VAL A CA 1
ATOM 898 C C . VAL A 1 114 ? -3.747 -2.880 -2.534 1.00 83.06 114 VAL A C 1
ATOM 900 O O . VAL A 1 114 ? -4.387 -2.563 -1.530 1.00 83.06 114 VAL A O 1
ATOM 903 N N . ALA A 1 115 ? -2.636 -3.617 -2.459 1.00 85.25 115 ALA A N 1
ATOM 904 C CA . ALA A 1 115 ? -2.099 -4.099 -1.190 1.00 85.25 115 ALA A CA 1
ATOM 905 C C . ALA A 1 115 ? -1.718 -2.940 -0.250 1.00 85.25 115 ALA A C 1
ATOM 907 O O . ALA A 1 115 ? -2.076 -2.957 0.930 1.00 85.25 115 ALA A O 1
ATOM 908 N N . ILE A 1 116 ? -1.058 -1.901 -0.769 1.00 85.50 116 ILE A N 1
ATOM 909 C CA . ILE A 1 116 ? -0.718 -0.695 0.000 1.00 85.50 116 ILE A CA 1
ATOM 910 C C . ILE A 1 116 ? -1.989 0.003 0.502 1.00 85.50 116 ILE A C 1
ATOM 912 O O . ILE A 1 116 ? -2.063 0.364 1.678 1.00 85.50 116 ILE A O 1
ATOM 916 N N . HIS A 1 117 ? -3.014 0.144 -0.342 1.00 85.12 117 HIS A N 1
ATOM 917 C CA . HIS A 1 117 ? -4.296 0.730 0.056 1.00 85.12 117 HIS A CA 1
ATOM 918 C C . HIS A 1 117 ? -4.994 -0.076 1.158 1.00 85.12 117 HIS A C 1
ATOM 920 O O . HIS A 1 117 ? -5.483 0.513 2.124 1.00 85.12 117 HIS A O 1
ATOM 926 N N . MET A 1 118 ? -4.999 -1.409 1.063 1.00 85.44 118 MET A N 1
ATOM 927 C CA . MET A 1 118 ? -5.537 -2.283 2.111 1.00 85.44 118 MET A CA 1
ATOM 928 C C . MET A 1 118 ? -4.806 -2.079 3.441 1.00 85.44 118 MET A C 1
ATOM 930 O O . MET A 1 118 ? -5.449 -1.883 4.476 1.00 85.44 118 MET A O 1
ATOM 934 N N . LEU A 1 119 ? -3.471 -2.066 3.421 1.00 89.50 119 LEU A N 1
ATOM 935 C CA . LEU A 1 119 ? -2.659 -1.843 4.619 1.00 89.50 119 LEU A CA 1
ATOM 936 C C . LEU A 1 119 ? -2.909 -0.460 5.228 1.00 89.50 119 LEU A C 1
ATOM 938 O O . LEU A 1 119 ? -3.071 -0.349 6.445 1.00 89.50 119 LEU A O 1
ATOM 942 N N . ALA A 1 120 ? -2.986 0.582 4.400 1.00 89.50 120 ALA A N 1
ATOM 943 C CA . ALA A 1 120 ? -3.258 1.943 4.847 1.00 89.50 120 ALA A CA 1
ATOM 944 C C . ALA A 1 120 ? -4.649 2.062 5.488 1.00 89.50 120 ALA A C 1
ATOM 946 O O . ALA A 1 120 ? -4.773 2.626 6.576 1.00 89.50 120 ALA A O 1
ATOM 947 N N . ALA A 1 121 ? -5.681 1.478 4.870 1.00 88.19 121 ALA A N 1
ATOM 948 C CA . ALA A 1 121 ? -7.045 1.496 5.394 1.00 88.19 121 ALA A CA 1
ATOM 949 C C . ALA A 1 121 ? -7.158 0.762 6.739 1.00 88.19 121 ALA A C 1
ATOM 951 O O . ALA A 1 121 ? -7.746 1.290 7.684 1.00 88.19 121 ALA A O 1
ATOM 952 N N . VAL A 1 122 ? -6.551 -0.425 6.859 1.00 90.56 122 VAL A N 1
ATOM 953 C CA . VAL A 1 122 ? -6.534 -1.189 8.119 1.00 90.56 122 VAL A CA 1
ATOM 954 C C . VAL A 1 122 ? -5.754 -0.446 9.204 1.00 90.56 122 VAL A C 1
ATOM 956 O O . VAL A 1 122 ? -6.209 -0.381 10.347 1.00 90.56 122 VAL A O 1
ATOM 959 N N . THR A 1 123 ? -4.609 0.144 8.856 1.00 91.94 123 THR A N 1
ATOM 960 C CA . THR A 1 123 ? -3.790 0.929 9.793 1.00 91.94 123 THR A CA 1
ATOM 961 C C . THR A 1 123 ? -4.555 2.148 10.298 1.00 91.94 123 THR A C 1
ATOM 963 O O . THR A 1 123 ? -4.626 2.366 11.506 1.00 91.94 123 THR A O 1
ATOM 966 N N . LEU A 1 124 ? -5.192 2.904 9.400 1.00 91.50 124 LEU A N 1
ATOM 967 C CA . LEU A 1 124 ? -6.010 4.059 9.763 1.00 91.50 124 LEU A CA 1
ATOM 968 C C . LEU A 1 124 ? -7.176 3.650 10.667 1.00 91.50 124 LEU A C 1
ATOM 970 O O . LEU A 1 124 ? -7.387 4.266 11.710 1.00 91.50 124 LEU A O 1
ATOM 974 N N . TYR A 1 125 ? -7.895 2.583 10.311 1.00 88.94 125 TYR A N 1
ATOM 975 C CA . TYR A 1 125 ? -8.983 2.061 11.135 1.00 88.94 125 TYR A CA 1
ATOM 976 C C . TYR A 1 125 ? -8.501 1.674 12.541 1.00 88.94 125 TYR A C 1
ATOM 978 O O . TYR A 1 125 ? -9.148 2.012 13.532 1.00 88.94 125 TYR A O 1
ATOM 986 N N . ALA A 1 126 ? -7.344 1.016 12.647 1.00 88.19 126 ALA A N 1
ATOM 987 C CA . ALA A 1 126 ? -6.759 0.647 13.931 1.00 88.19 126 ALA A CA 1
ATOM 988 C C . ALA A 1 126 ? -6.354 1.869 14.772 1.00 88.19 126 ALA A C 1
ATOM 990 O O . ALA A 1 126 ? -6.558 1.848 15.985 1.00 88.19 126 ALA A O 1
ATOM 991 N N . ILE A 1 127 ? -5.813 2.920 14.147 1.00 93.12 127 ILE A N 1
ATOM 992 C CA . ILE A 1 127 ? -5.477 4.180 14.826 1.00 93.12 127 ILE A CA 1
ATOM 993 C C . ILE A 1 127 ? -6.748 4.841 15.362 1.00 93.12 127 ILE A C 1
ATOM 995 O O . ILE A 1 127 ? -6.793 5.188 16.537 1.00 93.12 127 ILE A O 1
ATOM 999 N N . VAL A 1 128 ? -7.795 4.954 14.541 1.00 92.25 128 VAL A N 1
ATOM 1000 C CA . VAL A 1 128 ? -9.075 5.553 14.952 1.00 92.25 128 VAL A CA 1
ATOM 1001 C C . VAL A 1 128 ? -9.721 4.760 16.093 1.00 92.25 128 VAL A C 1
ATOM 1003 O O . VAL A 1 128 ? -10.118 5.354 17.093 1.00 92.25 128 VAL A O 1
ATOM 1006 N N . ASP A 1 129 ? -9.782 3.427 15.991 1.00 88.94 129 ASP A N 1
ATOM 1007 C CA . ASP A 1 129 ? -10.301 2.563 17.066 1.00 88.94 129 ASP A CA 1
ATOM 1008 C C . ASP A 1 129 ? -9.487 2.713 18.355 1.00 88.94 129 ASP A C 1
ATOM 1010 O O . ASP A 1 129 ? -10.050 2.685 19.446 1.00 88.94 129 ASP A O 1
ATOM 1014 N N . TRP A 1 130 ? -8.167 2.881 18.245 1.00 90.00 130 TRP A N 1
ATOM 1015 C CA . TRP A 1 130 ? -7.316 3.120 19.403 1.00 90.00 130 TRP A CA 1
ATOM 1016 C C . TRP A 1 130 ? -7.616 4.478 20.043 1.00 90.00 130 TRP A C 1
ATOM 1018 O O . TRP A 1 130 ? -7.928 4.509 21.228 1.00 90.00 130 TRP A O 1
ATOM 1028 N N . THR A 1 131 ? -7.613 5.566 19.269 1.00 92.50 131 THR A N 1
ATOM 1029 C CA . THR A 1 131 ? -7.866 6.933 19.758 1.00 92.50 131 THR A CA 1
ATOM 1030 C C . THR A 1 131 ? -9.231 7.081 20.430 1.00 92.50 131 THR A C 1
ATOM 1032 O O . THR A 1 131 ? -9.338 7.734 21.468 1.00 92.50 131 THR A O 1
ATOM 1035 N N . LEU A 1 132 ? -10.275 6.459 19.875 1.00 90.88 132 LEU A N 1
ATOM 1036 C CA . LEU A 1 132 ? -11.631 6.528 20.430 1.00 90.88 132 LEU A CA 1
ATOM 1037 C C . LEU A 1 132 ? -11.817 5.695 21.708 1.00 90.88 132 LEU A C 1
ATOM 1039 O O . LEU A 1 132 ? -12.800 5.894 22.410 1.00 90.88 132 LEU A O 1
ATOM 1043 N N . ARG A 1 133 ? -10.909 4.760 22.016 1.00 86.44 133 ARG A N 1
ATOM 1044 C CA . ARG A 1 133 ? -10.929 3.988 23.274 1.00 86.44 133 ARG A CA 1
ATOM 1045 C C . ARG A 1 133 ? -10.119 4.635 24.390 1.00 86.44 133 ARG A C 1
ATOM 1047 O O . ARG A 1 133 ? -10.338 4.298 25.549 1.00 86.44 133 ARG A O 1
ATOM 1054 N N . THR A 1 134 ? -9.141 5.470 24.044 1.00 76.94 134 THR A N 1
ATOM 1055 C CA . THR A 1 134 ? -8.291 6.197 25.000 1.00 76.94 134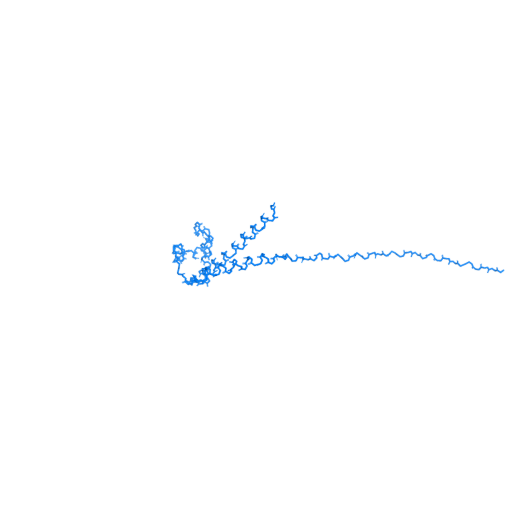 THR A CA 1
ATOM 1056 C C . THR A 1 134 ? -8.811 7.591 25.360 1.00 76.94 134 THR A C 1
ATOM 1058 O O . THR A 1 134 ? -8.199 8.231 26.213 1.00 76.94 134 THR A O 1
ATOM 1061 N N . SER A 1 135 ? -9.905 8.050 24.743 1.00 55.62 135 SER A N 1
ATOM 1062 C CA . SER A 1 135 ? -10.622 9.290 25.093 1.00 55.62 135 SER A CA 1
ATOM 1063 C C . SER A 1 135 ? -11.799 8.994 26.016 1.00 55.62 135 SER A C 1
ATOM 1065 O O . SER A 1 135 ? -12.031 9.802 26.940 1.00 55.62 135 SER A O 1
#

pLDDT: mean 72.42, std 12.62, range [45.84, 93.12]

Secondary structure (DSSP, 8-state):
-PPPPPP---PPPP----PPPP------------HHHHHHHHHHHHHHHHHHHTTTTPPP-TTSHHHHS-THHHHHHHTT-GGGS-TTHHHHHHHHHHHHHHTT-HHHHHHHHHHHHHHHHHHHHHHHHHHHHH-

Foldseek 3Di:
DDDDDDDDDDDDDDPPPDDPDPPPPPPPPDPDDDPVLVVVLVVLLVVLCVVLVVCLQPDDDDPCVVQQPDCVLLVCVVVVVLVPSPPPSVVSVLNSVQCVVPNRRSNSVSVVVSVVVSVVVSVVVVVVVVVVVVD

Radius of gyration: 34.16 Å; chains: 1; bounding box: 40×67×112 Å

Sequence (135 aa):
MVVKSRKVERQRPGHRQASPDPVEVVGSAKPHRSKAWQWHVALLLIAIGAIYGGFLDTPFVFDDWGHLTDGANLRKLMDGQVWNLGSRWFGSLTFAVNYAIHGDSVVGYHLVNVAIHMLAAVTLYAIVDWTLRTS